Protein AF-A0A920F6B7-F1 (afdb_monomer)

Sequence (89 aa):
MQFKTARCRCVKDGGNFTAVRGYEGPSERNINFTQTWVRSYDGQFAKLSSLVKLVGDNKLTLRVGDSSSRRCPVAHRRLEAGGTEEGWF

Solvent-accessible surface area (backbone atoms only — not comparable to full-atom values): 5953 Å² total; per-residue (Å²): 145,77,83,83,69,67,71,65,73,77,53,58,76,63,31,81,45,74,25,77,79,66,63,83,74,84,71,62,64,66,31,48,79,43,67,44,54,75,77,80,51,66,89,47,56,72,63,53,54,51,54,55,50,34,39,76,68,69,76,42,86,86,85,82,71,95,83,53,88,92,41,52,75,56,54,49,53,40,44,75,74,76,42,89,72,79,75,86,134

Radius of gyration: 17.78 Å; Cα contacts (8 Å, |Δi|>4): 61; chains: 1; bounding box: 42×31×42 Å

Mean predicted aligned error: 11.3 Å

Nearest PDB structures (foldseek):
  8c82-assembly1_B  TM=3.270E-01  e=3.125E+00  Saccharomyces cerevisiae

Foldseek 3Di:
DPPAPPPCVVADQCEEDEDEPDDDDDCPRNYHYHYDYPVVCPPVVVVVVVVVVCVVVVVDDDDDADDDPVCVVVQVVQVVVPHRCPDDD

pLDDT: mean 73.53, std 16.56, range [28.7, 95.94]

Secondary struct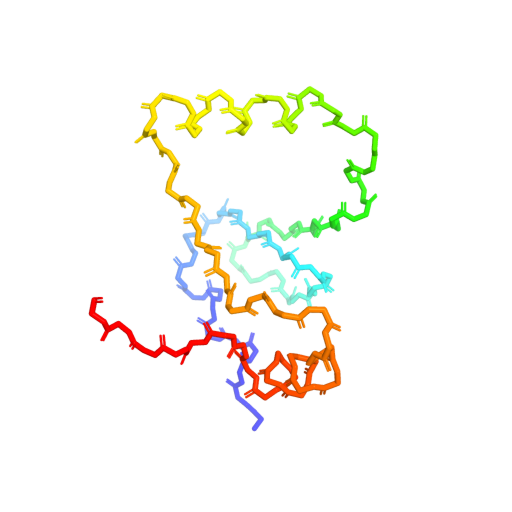ure (DSSP, 8-state):
---SSTTGGGSPTT-EEEEET-------TT-EEEEE-GGGGTT-HHHHHHHHHHHHTTSSPPP-----GGGHHHHHHHHHTT-------

Structure (mmCIF, N/CA/C/O backbone):
data_AF-A0A920F6B7-F1
#
_entry.id   AF-A0A920F6B7-F1
#
loop_
_atom_site.group_PDB
_atom_site.id
_atom_site.type_symbol
_atom_site.label_atom_id
_atom_site.label_alt_id
_atom_site.label_comp_id
_atom_site.label_asym_id
_atom_site.label_entity_id
_atom_site.label_seq_id
_atom_site.pdbx_PDB_ins_code
_atom_site.Cartn_x
_atom_site.Cartn_y
_atom_site.Cartn_z
_atom_site.occupancy
_atom_site.B_iso_or_equiv
_atom_site.auth_seq_id
_atom_site.auth_comp_id
_atom_site.auth_asym_id
_atom_site.auth_atom_id
_atom_site.pdbx_PDB_model_num
ATOM 1 N N . MET A 1 1 ? -27.539 -5.228 -11.345 1.00 30.98 1 MET A N 1
ATOM 2 C CA . MET A 1 1 ? -27.410 -4.335 -10.171 1.00 30.98 1 MET A CA 1
ATOM 3 C C . MET A 1 1 ? -27.452 -5.179 -8.888 1.00 30.98 1 MET A C 1
ATOM 5 O O . MET A 1 1 ? -28.471 -5.199 -8.230 1.00 30.98 1 MET A O 1
ATOM 9 N N . GLN A 1 2 ? -26.397 -5.955 -8.581 1.00 30.30 2 GLN A N 1
ATOM 10 C CA . GLN A 1 2 ? -26.371 -6.931 -7.456 1.00 30.30 2 GLN A CA 1
ATOM 11 C C . GLN A 1 2 ? -24.972 -7.088 -6.803 1.00 30.30 2 GLN A C 1
ATOM 13 O O . GLN A 1 2 ? -24.739 -8.003 -6.024 1.00 30.30 2 GLN A O 1
ATOM 18 N N . PHE A 1 3 ? -24.012 -6.194 -7.077 1.00 28.70 3 PHE A N 1
ATOM 19 C CA . PHE A 1 3 ? -22.625 -6.362 -6.601 1.00 28.70 3 PHE A CA 1
ATOM 20 C C . PHE A 1 3 ? -22.318 -5.746 -5.219 1.00 28.70 3 PHE A C 1
ATOM 22 O O . PHE A 1 3 ? -21.188 -5.855 -4.753 1.00 28.70 3 PHE A O 1
ATOM 29 N N . LYS A 1 4 ? -23.277 -5.094 -4.541 1.00 41.56 4 LYS A N 1
ATOM 30 C CA . LYS A 1 4 ? -22.977 -4.247 -3.363 1.00 41.56 4 LYS A CA 1
ATOM 31 C C . LYS A 1 4 ? -23.122 -4.919 -1.987 1.00 41.56 4 LYS A C 1
ATOM 33 O O . LYS A 1 4 ? -22.463 -4.486 -1.050 1.00 41.56 4 LYS A O 1
ATOM 38 N N . THR A 1 5 ? -23.881 -6.008 -1.853 1.00 41.34 5 THR A N 1
ATOM 39 C CA . THR A 1 5 ? -24.191 -6.603 -0.528 1.00 41.34 5 THR A CA 1
ATOM 40 C C . THR A 1 5 ? -23.409 -7.892 -0.228 1.00 41.34 5 THR A C 1
ATOM 42 O O . THR A 1 5 ? -23.326 -8.330 0.917 1.00 41.34 5 THR A O 1
ATOM 45 N N . ALA A 1 6 ? -22.787 -8.513 -1.236 1.00 45.75 6 ALA A N 1
ATOM 46 C CA . ALA A 1 6 ? -22.205 -9.852 -1.096 1.00 45.75 6 ALA A CA 1
ATOM 47 C C . ALA A 1 6 ? -20.926 -9.900 -0.236 1.00 45.75 6 ALA A C 1
ATOM 49 O O . ALA A 1 6 ? -20.697 -10.878 0.470 1.00 45.75 6 ALA A O 1
ATOM 50 N N . ARG A 1 7 ? -20.092 -8.849 -0.248 1.00 51.28 7 ARG A N 1
ATOM 51 C CA . ARG A 1 7 ? -18.744 -8.917 0.352 1.00 51.28 7 ARG A CA 1
ATOM 52 C C . ARG A 1 7 ? -18.738 -8.812 1.879 1.00 51.28 7 ARG A C 1
ATOM 54 O O . ARG A 1 7 ? -17.881 -9.399 2.531 1.00 51.28 7 ARG A O 1
ATOM 61 N N . CYS A 1 8 ? -19.712 -8.103 2.448 1.00 55.84 8 CYS A N 1
ATOM 62 C CA . CYS A 1 8 ? -19.818 -7.901 3.893 1.00 55.84 8 CYS A CA 1
ATOM 63 C C . CYS A 1 8 ? -20.270 -9.178 4.631 1.00 55.84 8 CYS A C 1
ATOM 65 O O . CYS A 1 8 ? -19.964 -9.360 5.804 1.00 55.84 8 CYS A O 1
ATOM 67 N N . ARG A 1 9 ? -20.933 -10.128 3.950 1.00 62.47 9 ARG A N 1
ATOM 68 C CA . ARG A 1 9 ? -21.369 -11.406 4.552 1.00 62.47 9 ARG A CA 1
ATOM 69 C C . ARG A 1 9 ? -20.222 -12.328 4.982 1.00 62.47 9 ARG A C 1
ATOM 71 O O . ARG A 1 9 ? -20.444 -13.181 5.829 1.00 62.47 9 ARG A O 1
ATOM 78 N N . CYS A 1 10 ? -19.01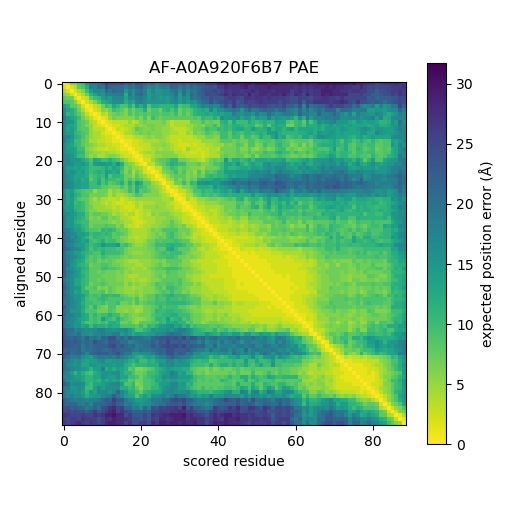0 -12.137 4.458 1.00 73.19 10 CYS A N 1
ATOM 79 C CA . CYS A 1 10 ? -17.835 -12.922 4.854 1.00 73.19 10 CYS A CA 1
ATOM 80 C C . CYS A 1 10 ? -17.112 -12.368 6.095 1.00 73.19 10 CYS A C 1
ATOM 82 O O . CYS A 1 10 ? -16.191 -13.007 6.600 1.00 73.19 10 CYS A O 1
ATOM 84 N N . VAL A 1 11 ? -17.485 -11.176 6.572 1.00 76.38 11 VAL A N 1
ATOM 85 C CA . VAL A 1 11 ? -16.872 -10.550 7.749 1.00 76.38 11 VAL A CA 1
ATOM 86 C C . VAL A 1 11 ? -17.632 -10.998 8.995 1.00 76.38 11 VAL A C 1
ATOM 88 O O . VAL A 1 11 ? -18.861 -10.909 9.040 1.00 76.38 11 VAL A O 1
ATOM 91 N N . LYS A 1 12 ? -16.895 -11.492 9.997 1.00 82.00 12 LYS A N 1
ATOM 92 C CA . LYS A 1 12 ? -17.454 -11.842 11.311 1.00 82.00 12 LYS A CA 1
ATOM 93 C C . LYS A 1 12 ? -18.079 -10.610 11.970 1.00 82.00 12 LYS A C 1
ATOM 95 O O . LYS A 1 12 ? -17.627 -9.489 11.739 1.00 82.00 12 LYS A O 1
ATOM 100 N N . ASP A 1 13 ? -19.074 -10.832 12.815 1.00 81.06 13 ASP A N 1
ATOM 101 C CA . ASP A 1 13 ? -19.729 -9.761 13.567 1.00 81.06 13 ASP A CA 1
ATOM 102 C C . ASP A 1 13 ? -18.713 -9.042 14.469 1.00 81.06 13 ASP A C 1
ATOM 104 O O . ASP A 1 13 ? -17.821 -9.674 15.038 1.00 81.06 13 ASP A O 1
ATOM 108 N N . GLY A 1 14 ? -18.789 -7.709 14.538 1.00 81.00 14 GLY A N 1
ATOM 109 C CA . GLY A 1 14 ? -17.759 -6.894 15.202 1.00 81.00 14 GLY A CA 1
ATOM 110 C C . GLY A 1 14 ? -16.424 -6.789 14.446 1.00 81.00 14 GLY A C 1
ATOM 111 O O . GLY A 1 14 ? -15.468 -6.210 14.959 1.00 81.00 14 GLY A O 1
ATOM 112 N N . GLY A 1 15 ? -16.318 -7.373 13.248 1.00 81.50 15 GLY A N 1
ATOM 113 C CA . GLY A 1 15 ? -15.109 -7.348 12.429 1.00 81.50 15 GLY A CA 1
ATOM 114 C C . GLY A 1 15 ? -14.836 -5.991 11.775 1.00 81.50 15 GLY A C 1
ATOM 115 O O . GLY A 1 15 ? -15.677 -5.095 11.762 1.00 81.50 15 GLY A O 1
ATOM 116 N N . ASN A 1 16 ? -13.647 -5.855 11.185 1.00 81.44 16 ASN A N 1
ATOM 117 C CA . ASN A 1 16 ? -13.239 -4.648 10.468 1.00 81.44 16 ASN A CA 1
ATOM 118 C C . ASN A 1 16 ? -13.346 -4.858 8.957 1.00 81.44 16 ASN A C 1
ATOM 120 O O . ASN A 1 16 ? -12.848 -5.851 8.422 1.00 81.44 16 ASN A O 1
ATOM 124 N N . PHE A 1 17 ? -13.946 -3.893 8.266 1.00 81.31 17 PHE A N 1
ATOM 125 C CA . PHE A 1 17 ? -13.950 -3.818 6.813 1.00 81.31 17 PHE A CA 1
ATOM 126 C C . PHE A 1 17 ? -13.298 -2.510 6.375 1.00 81.31 17 PHE A C 1
ATOM 128 O O . PHE A 1 17 ? -13.787 -1.424 6.686 1.00 81.31 17 PHE A O 1
ATOM 135 N N . THR A 1 18 ? -12.203 -2.610 5.624 1.00 80.88 18 THR A N 1
ATOM 136 C CA . THR A 1 18 ? -11.519 -1.437 5.078 1.00 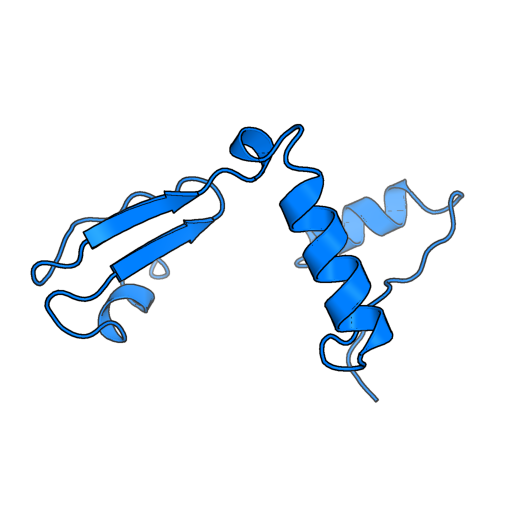80.88 18 THR A CA 1
ATOM 137 C C . THR A 1 18 ? -11.710 -1.369 3.572 1.00 80.88 18 THR A C 1
ATOM 139 O O . THR A 1 18 ? -11.227 -2.223 2.827 1.00 80.88 18 THR A O 1
ATOM 142 N N . ALA A 1 19 ? -12.393 -0.327 3.111 1.00 80.62 19 ALA A N 1
ATOM 143 C CA . ALA A 1 19 ? -12.522 -0.036 1.694 1.00 80.62 19 ALA A CA 1
ATOM 144 C C . ALA A 1 19 ? -11.313 0.756 1.185 1.00 80.62 19 ALA A C 1
ATOM 146 O O . ALA A 1 19 ? -11.006 1.842 1.681 1.00 80.62 19 ALA A O 1
ATOM 147 N N . VAL A 1 20 ? -10.674 0.253 0.131 1.00 73.50 20 VAL A N 1
ATOM 148 C CA . VAL A 1 20 ? -9.688 1.014 -0.645 1.00 73.50 20 VAL A CA 1
ATOM 149 C C . VAL A 1 20 ? -10.434 1.685 -1.801 1.00 73.50 20 VAL A C 1
ATOM 151 O O . VAL A 1 20 ? -11.096 0.992 -2.569 1.00 73.50 20 VAL A O 1
ATOM 154 N N . ARG A 1 21 ? -10.322 3.019 -1.923 1.00 70.50 21 ARG A N 1
ATOM 155 C CA . ARG A 1 21 ? -11.076 3.902 -2.857 1.00 70.50 21 ARG A CA 1
ATOM 156 C C . ARG A 1 21 ? -12.487 4.333 -2.416 1.00 70.50 21 ARG A C 1
ATOM 158 O O . ARG A 1 21 ? -13.335 4.599 -3.261 1.00 70.50 21 ARG A O 1
ATOM 165 N N . GLY A 1 22 ? -12.717 4.464 -1.108 1.00 66.50 22 GLY A N 1
ATOM 166 C CA . GLY A 1 22 ? -13.836 5.270 -0.593 1.00 66.50 22 GLY A CA 1
ATOM 167 C C . GLY A 1 22 ? -15.231 4.657 -0.746 1.00 66.50 22 GLY A C 1
ATOM 168 O O . GLY A 1 22 ? -16.210 5.390 -0.821 1.00 66.50 22 GLY A O 1
ATOM 169 N N . TYR A 1 23 ? -15.347 3.328 -0.812 1.00 70.62 23 TYR A N 1
ATOM 170 C CA . TYR A 1 23 ? -16.660 2.692 -0.698 1.00 70.62 23 TYR A CA 1
ATOM 171 C C . TYR A 1 23 ? -17.192 2.830 0.733 1.00 70.62 23 TYR A C 1
ATOM 173 O O . TYR A 1 23 ? -16.531 2.410 1.684 1.00 70.62 23 TYR A O 1
ATOM 181 N N . GLU A 1 24 ? -18.405 3.358 0.861 1.00 63.16 24 GLU A N 1
ATOM 182 C CA . GLU A 1 24 ? -19.176 3.383 2.099 1.00 63.16 24 GLU A CA 1
ATOM 183 C C . GLU A 1 24 ? -20.424 2.521 1.909 1.00 63.16 24 GLU A C 1
ATOM 185 O O . GLU A 1 24 ? -21.197 2.715 0.968 1.00 63.16 24 GLU A O 1
ATOM 190 N N . GLY A 1 25 ? -20.571 1.509 2.758 1.00 66.31 25 GLY A N 1
ATOM 191 C CA . GLY A 1 25 ? -21.730 0.624 2.781 1.00 66.31 25 GLY A CA 1
ATOM 192 C C . GLY A 1 25 ? -22.435 0.710 4.133 1.00 66.31 25 GLY A C 1
ATOM 193 O O . GLY A 1 25 ? -21.839 1.205 5.090 1.00 66.31 25 GLY A O 1
ATOM 194 N N . PRO A 1 26 ? -23.685 0.225 4.233 1.00 64.06 26 PRO A N 1
ATOM 195 C CA . PRO A 1 26 ? -24.382 0.169 5.511 1.00 64.06 26 PRO A CA 1
ATOM 196 C C . PRO A 1 26 ? -23.610 -0.715 6.501 1.00 64.06 26 PRO A C 1
ATOM 198 O O . PRO A 1 26 ? -23.158 -1.810 6.149 1.00 64.06 26 PRO A O 1
ATOM 201 N N . SER A 1 27 ? -23.467 -0.243 7.741 1.00 63.88 27 SER A N 1
ATOM 202 C CA . SER A 1 27 ? -22.854 -1.002 8.832 1.00 63.88 27 SER A CA 1
ATOM 203 C C . SER A 1 27 ? -23.824 -2.063 9.354 1.00 63.88 27 SER A C 1
ATOM 205 O O . SER A 1 27 ? -24.520 -1.900 10.353 1.00 63.88 27 SER A O 1
ATOM 207 N N . GLU A 1 28 ? -23.888 -3.1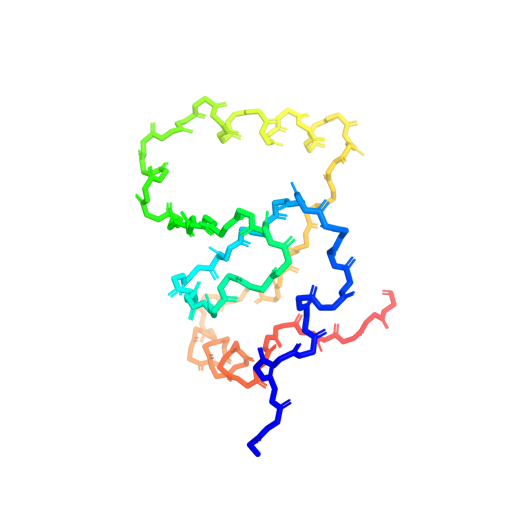93 8.660 1.00 69.00 28 GLU A N 1
ATOM 208 C CA . GLU A 1 28 ? -24.623 -4.361 9.138 1.00 69.00 28 GLU A CA 1
ATOM 209 C C . GLU A 1 28 ? -23.764 -5.145 10.150 1.00 69.00 28 GLU A C 1
ATOM 211 O O . GLU A 1 28 ? -22.555 -5.285 9.979 1.00 69.00 28 GLU A O 1
ATOM 216 N N . ARG A 1 29 ? -24.385 -5.677 11.214 1.00 71.75 29 ARG A N 1
ATOM 217 C CA . ARG A 1 29 ? -23.760 -6.594 12.197 1.00 71.75 29 ARG A CA 1
ATOM 218 C C . ARG A 1 29 ? -22.565 -6.032 12.995 1.00 71.75 29 ARG A C 1
ATOM 220 O O . ARG A 1 29 ? -21.602 -6.745 13.280 1.00 71.75 29 ARG A O 1
ATOM 227 N N . ASN A 1 30 ? -22.636 -4.753 13.378 1.00 74.62 30 ASN A N 1
ATOM 228 C CA . ASN A 1 30 ? -21.600 -4.066 14.167 1.00 74.62 30 ASN A CA 1
ATOM 229 C C . ASN A 1 30 ? -20.204 -4.096 13.506 1.00 74.62 30 ASN A C 1
ATOM 231 O O . ASN A 1 30 ? -19.180 -4.111 14.182 1.00 74.62 30 ASN A O 1
ATOM 235 N N . ILE A 1 31 ? -20.156 -4.161 12.175 1.00 79.44 31 ILE A N 1
ATOM 236 C CA . ILE A 1 31 ? -18.898 -4.148 11.429 1.00 79.44 31 ILE A CA 1
ATOM 237 C C . ILE A 1 31 ? -18.359 -2.719 11.396 1.00 79.44 31 ILE A C 1
ATOM 239 O O . ILE A 1 31 ? -19.065 -1.785 11.008 1.00 79.44 31 ILE A O 1
ATOM 243 N N . ASN A 1 32 ? -17.092 -2.556 11.773 1.00 78.06 32 ASN A N 1
ATOM 244 C CA . ASN A 1 32 ? -16.409 -1.274 11.700 1.00 78.06 32 ASN A CA 1
ATOM 245 C C . ASN A 1 32 ? -15.951 -1.020 10.260 1.00 78.06 32 ASN A C 1
ATOM 247 O O . ASN A 1 32 ? -15.036 -1.677 9.748 1.00 78.06 32 ASN A O 1
ATOM 251 N N . PHE A 1 33 ? -16.620 -0.075 9.603 1.00 78.88 33 PHE A N 1
ATOM 252 C CA . PHE A 1 33 ? -16.279 0.372 8.262 1.00 78.88 33 PHE A CA 1
ATOM 253 C C . PHE A 1 33 ? -15.259 1.501 8.327 1.00 78.88 33 PHE A C 1
ATOM 255 O O . PHE A 1 33 ? -15.521 2.580 8.848 1.00 78.88 33 PHE A O 1
ATOM 262 N N . THR A 1 34 ? -14.098 1.262 7.728 1.00 80.06 34 THR A N 1
ATOM 263 C CA . THR A 1 34 ? -13.050 2.269 7.563 1.00 80.06 34 THR A CA 1
ATOM 264 C C . THR A 1 34 ? -12.753 2.476 6.086 1.00 80.06 34 THR A C 1
ATOM 266 O O . THR A 1 34 ? -12.881 1.570 5.260 1.00 80.06 34 THR A O 1
ATOM 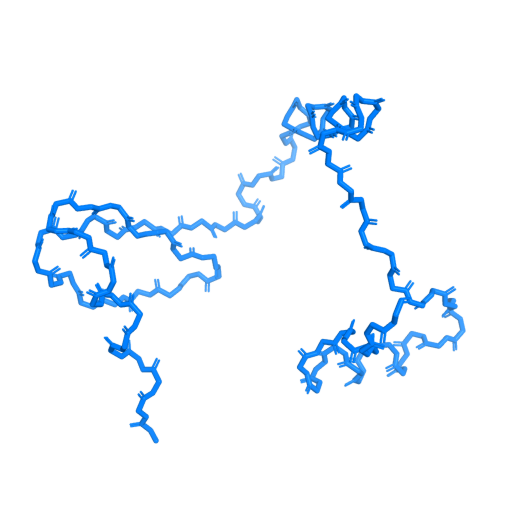269 N N . GLN A 1 35 ? -12.330 3.684 5.735 1.00 80.06 35 GLN A N 1
ATOM 270 C CA . GLN A 1 35 ? -11.891 4.006 4.385 1.00 80.06 35 GLN A CA 1
ATOM 271 C C . GLN A 1 35 ? -10.398 4.290 4.395 1.00 80.06 35 GLN A C 1
ATOM 273 O O . GLN A 1 35 ? -9.894 5.025 5.240 1.00 80.06 35 GLN A O 1
ATOM 278 N N . THR A 1 36 ? -9.686 3.713 3.434 1.00 81.44 36 THR A N 1
ATOM 279 C CA . THR A 1 36 ? -8.270 3.995 3.219 1.00 81.44 36 THR A CA 1
ATOM 280 C C . THR A 1 36 ? -8.081 4.611 1.842 1.00 81.44 36 THR A C 1
ATOM 282 O O . THR A 1 36 ? -8.357 3.997 0.806 1.00 81.44 36 THR A O 1
ATOM 285 N N . TRP A 1 37 ? -7.575 5.840 1.836 1.00 77.31 37 TRP A N 1
ATOM 286 C CA . TRP A 1 37 ? -7.173 6.548 0.632 1.00 77.31 37 TRP A CA 1
ATOM 287 C C . TRP A 1 37 ? -5.666 6.425 0.466 1.00 77.31 37 TRP A C 1
ATOM 289 O O . TRP A 1 37 ? -4.909 6.816 1.348 1.00 77.31 37 TRP A O 1
ATOM 299 N N . VAL A 1 38 ? -5.215 5.920 -0.684 1.00 80.56 38 VAL A N 1
ATOM 300 C CA . VAL A 1 38 ? -3.774 5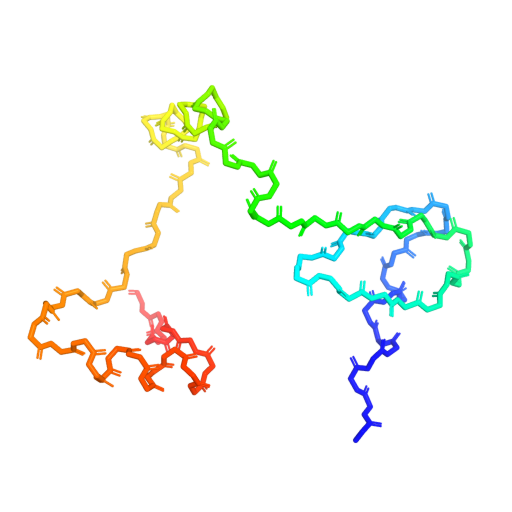.791 -0.971 1.00 80.56 38 VAL A CA 1
ATOM 301 C C . VAL A 1 38 ? -3.078 7.154 -0.894 1.00 80.56 38 VAL A C 1
ATOM 303 O O . VAL A 1 38 ? -1.970 7.251 -0.383 1.00 80.56 38 VAL A O 1
ATOM 306 N N . ARG A 1 39 ? -3.766 8.228 -1.309 1.00 80.50 39 ARG A N 1
ATOM 307 C CA . ARG A 1 39 ? -3.261 9.608 -1.215 1.00 80.50 39 ARG A CA 1
ATOM 308 C C . ARG A 1 39 ? -2.988 10.059 0.223 1.00 80.50 39 ARG A C 1
ATOM 310 O O . ARG A 1 39 ? -2.122 10.894 0.427 1.00 80.50 39 ARG A O 1
ATOM 317 N N . SER A 1 40 ? -3.661 9.487 1.221 1.00 82.50 40 SER A N 1
ATOM 318 C CA . SER A 1 40 ? -3.397 9.789 2.637 1.00 82.50 40 SER A CA 1
ATOM 319 C C . SER A 1 40 ? -2.063 9.225 3.141 1.00 82.50 40 SER A C 1
ATOM 321 O O . SER A 1 40 ? -1.678 9.492 4.274 1.00 82.50 40 SER A O 1
ATOM 323 N N . TYR A 1 41 ? -1.367 8.428 2.325 1.00 82.19 41 TYR A N 1
ATOM 324 C CA . TYR A 1 41 ? -0.047 7.875 2.627 1.00 82.19 41 TYR A CA 1
ATOM 325 C C . TYR A 1 41 ? 1.079 8.632 1.915 1.00 82.19 41 TYR A C 1
ATOM 327 O O . TYR A 1 41 ? 2.221 8.169 1.933 1.00 82.19 41 TYR A O 1
ATOM 335 N N . ASP A 1 42 ? 0.782 9.774 1.292 1.00 84.00 42 ASP A N 1
ATOM 336 C CA . ASP A 1 42 ? 1.810 10.625 0.701 1.00 84.00 42 ASP A CA 1
ATOM 337 C C . ASP A 1 42 ? 2.881 11.000 1.743 1.00 84.00 42 ASP A C 1
ATOM 339 O O . ASP A 1 42 ? 2.579 11.239 2.914 1.00 84.00 42 ASP A O 1
ATOM 343 N N . GLY A 1 43 ? 4.153 10.941 1.347 1.00 86.75 43 GLY A N 1
ATOM 344 C CA . GLY A 1 43 ? 5.294 11.176 2.241 1.00 86.75 43 GLY A CA 1
ATOM 345 C C . GLY A 1 43 ? 5.576 10.094 3.301 1.00 86.75 43 GLY A C 1
ATOM 346 O O . GLY A 1 43 ? 6.518 10.238 4.080 1.00 86.75 43 GLY A O 1
ATOM 347 N N . GLN A 1 44 ? 4.835 8.978 3.345 1.00 89.25 44 GLN A N 1
ATOM 348 C CA . GLN A 1 44 ? 5.069 7.877 4.299 1.00 89.25 44 GLN A CA 1
ATOM 349 C C . GLN A 1 44 ? 6.238 6.962 3.880 1.00 89.25 44 GLN A C 1
ATOM 351 O O . GLN A 1 44 ? 6.089 5.741 3.752 1.00 89.25 44 GLN A O 1
ATOM 356 N N . PHE A 1 45 ? 7.429 7.534 3.685 1.00 90.62 45 PHE A N 1
ATOM 357 C CA . PHE A 1 45 ? 8.609 6.820 3.179 1.00 90.62 45 PHE A CA 1
ATOM 358 C C . PHE A 1 45 ? 9.029 5.635 4.053 1.00 90.62 45 PHE A C 1
ATOM 360 O O . PHE A 1 45 ? 9.452 4.613 3.526 1.00 90.62 45 PHE A O 1
ATOM 367 N N . ALA A 1 46 ? 8.848 5.712 5.375 1.00 92.94 46 ALA A N 1
ATOM 368 C CA . ALA A 1 46 ? 9.161 4.601 6.274 1.00 92.94 46 ALA A CA 1
ATOM 369 C C . ALA A 1 46 ? 8.350 3.333 5.945 1.00 92.94 46 ALA A C 1
ATOM 371 O O . ALA A 1 46 ? 8.884 2.224 5.980 1.00 92.94 46 ALA A O 1
ATOM 372 N N . LYS A 1 47 ? 7.073 3.488 5.568 1.00 90.69 47 LYS A N 1
ATOM 373 C CA . LYS A 1 47 ? 6.220 2.363 5.158 1.00 90.69 47 LYS A CA 1
ATOM 374 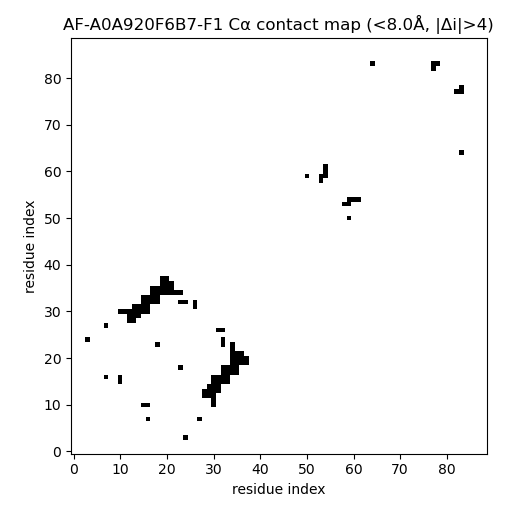C C . LYS A 1 47 ? 6.682 1.785 3.820 1.00 90.69 47 LYS A C 1
ATOM 376 O O . LYS A 1 47 ? 6.725 0.567 3.674 1.00 90.69 47 LYS A O 1
ATOM 381 N N . LEU A 1 48 ? 7.085 2.644 2.881 1.00 91.19 48 LEU A N 1
ATOM 382 C CA . LEU A 1 48 ? 7.652 2.217 1.601 1.00 91.19 48 LEU A CA 1
ATOM 383 C C . LEU A 1 48 ? 8.966 1.443 1.796 1.00 91.19 48 LEU A C 1
ATOM 385 O O . LEU A 1 48 ? 9.125 0.357 1.245 1.00 91.19 48 LEU A O 1
ATOM 389 N N . SER A 1 49 ? 9.870 1.944 2.638 1.00 93.56 49 SER A N 1
ATOM 390 C CA . SER A 1 49 ? 11.137 1.277 2.962 1.00 93.56 49 SER A CA 1
ATOM 391 C C . SER A 1 49 ? 10.931 -0.107 3.580 1.00 93.56 49 SER A C 1
ATOM 393 O O . SER A 1 49 ? 11.693 -1.030 3.296 1.00 93.56 49 SER A O 1
ATOM 395 N N . SER A 1 50 ? 9.883 -0.293 4.387 1.00 94.44 50 SER A N 1
ATOM 396 C CA . SER A 1 50 ? 9.521 -1.614 4.913 1.00 94.44 50 SER A CA 1
ATOM 397 C C . SER A 1 50 ? 9.102 -2.590 3.810 1.00 94.44 50 SER A C 1
ATOM 399 O O . SER A 1 50 ? 9.484 -3.756 3.864 1.00 94.44 50 SER A O 1
ATOM 401 N N . LEU A 1 51 ? 8.381 -2.130 2.780 1.00 92.94 51 LEU A N 1
ATOM 402 C CA . LEU A 1 51 ? 8.045 -2.969 1.622 1.00 92.94 51 LEU A CA 1
ATOM 403 C C . LEU A 1 51 ? 9.300 -3.378 0.842 1.00 92.94 51 LEU A C 1
ATOM 405 O O . LEU A 1 51 ? 9.421 -4.541 0.468 1.00 92.94 51 LEU A O 1
ATOM 409 N N . VAL A 1 52 ? 10.259 -2.463 0.659 1.00 93.56 52 VAL A N 1
ATOM 410 C CA . VAL A 1 52 ? 11.549 -2.770 0.012 1.00 93.56 52 VAL A CA 1
ATOM 411 C C . VAL A 1 52 ? 12.290 -3.877 0.765 1.00 93.56 52 VAL A C 1
ATOM 413 O O . VAL A 1 52 ? 12.763 -4.826 0.143 1.00 93.56 52 VAL A O 1
ATOM 416 N N . LYS A 1 53 ? 12.334 -3.807 2.103 1.00 95.25 53 LYS A N 1
ATOM 417 C CA . LYS A 1 53 ? 12.925 -4.871 2.930 1.00 95.25 53 LYS A CA 1
ATOM 418 C C . LYS A 1 53 ? 12.226 -6.215 2.730 1.00 95.25 53 LYS A C 1
ATOM 420 O O . LYS A 1 53 ? 12.902 -7.219 2.576 1.00 95.25 53 LYS A O 1
ATOM 425 N N . LEU A 1 54 ? 10.893 -6.245 2.683 1.00 95.12 54 LEU A N 1
ATOM 426 C CA . LEU A 1 54 ? 10.141 -7.492 2.480 1.00 95.12 54 LEU A CA 1
ATOM 427 C C . LEU A 1 54 ? 10.411 -8.140 1.117 1.00 95.12 54 LEU A C 1
ATOM 429 O O . LEU A 1 54 ? 10.431 -9.366 1.027 1.00 95.12 54 LEU A O 1
ATOM 433 N N . VAL A 1 55 ? 10.631 -7.337 0.074 1.00 95.38 55 VAL A N 1
ATOM 434 C CA . VAL A 1 55 ? 11.057 -7.845 -1.239 1.00 95.38 55 VAL A CA 1
ATOM 435 C C . VAL A 1 55 ? 12.475 -8.409 -1.156 1.00 95.38 55 VAL A C 1
ATOM 437 O O . VAL A 1 55 ? 12.703 -9.522 -1.619 1.00 95.38 55 VAL A O 1
ATOM 440 N N . GLY A 1 56 ? 13.407 -7.689 -0.520 1.00 94.12 56 GLY A N 1
ATOM 441 C CA . GLY A 1 56 ? 14.778 -8.171 -0.299 1.00 94.12 56 GLY A CA 1
ATOM 442 C C . GLY A 1 56 ? 14.838 -9.476 0.507 1.00 94.12 56 GLY A C 1
ATOM 443 O O . GLY A 1 56 ? 15.615 -10.369 0.186 1.00 94.12 56 GLY A O 1
ATOM 444 N N . ASP A 1 57 ? 13.949 -9.624 1.489 1.00 95.94 57 ASP A N 1
ATOM 445 C CA . ASP A 1 57 ? 13.767 -10.835 2.295 1.00 95.94 57 ASP A CA 1
ATOM 446 C C . ASP A 1 57 ? 13.043 -11.974 1.545 1.00 95.94 57 ASP A C 1
ATOM 448 O O . ASP A 1 57 ? 12.803 -13.028 2.131 1.00 95.94 57 ASP A O 1
ATOM 452 N N . ASN A 1 58 ? 12.637 -11.780 0.283 1.00 92.56 58 ASN A N 1
ATOM 453 C CA . ASN A 1 58 ? 11.800 -12.708 -0.493 1.00 92.56 58 ASN A CA 1
ATOM 454 C C . ASN A 1 58 ? 10.445 -13.054 0.164 1.00 92.56 58 ASN A C 1
ATOM 456 O O . ASN A 1 58 ? 9.829 -14.071 -0.147 1.00 92.56 58 ASN A O 1
ATOM 460 N N . LYS A 1 59 ? 9.942 -12.193 1.057 1.00 95.00 59 LYS A N 1
ATOM 461 C CA . LYS A 1 59 ? 8.622 -12.329 1.705 1.00 95.00 59 LYS A CA 1
ATOM 462 C C . LYS A 1 59 ? 7.498 -11.673 0.903 1.00 95.00 59 LYS A C 1
ATOM 464 O O . LYS A 1 59 ? 6.326 -11.872 1.214 1.00 95.00 59 LYS A O 1
ATOM 469 N N . LEU A 1 60 ? 7.847 -10.872 -0.105 1.00 92.88 60 LEU A N 1
ATOM 470 C CA . LEU A 1 60 ? 6.913 -10.195 -0.997 1.00 92.88 60 LEU A CA 1
ATOM 471 C C . LEU A 1 60 ? 7.369 -10.354 -2.451 1.00 92.88 60 LEU A C 1
ATOM 473 O O . LEU A 1 60 ? 8.421 -9.847 -2.833 1.00 92.88 60 LEU A O 1
ATOM 477 N N . THR A 1 61 ? 6.558 -11.014 -3.276 1.00 91.62 61 THR A N 1
ATOM 478 C CA . THR A 1 61 ? 6.815 -11.145 -4.717 1.00 91.62 61 THR A CA 1
ATOM 479 C C . THR A 1 61 ? 6.184 -9.980 -5.474 1.00 91.62 61 THR A C 1
ATOM 481 O O . THR A 1 61 ? 4.97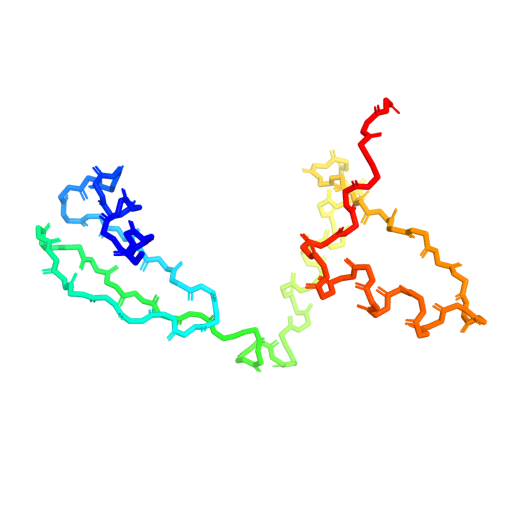1 -9.768 -5.410 1.00 91.62 61 THR A O 1
ATOM 484 N N . LEU A 1 62 ? 6.997 -9.230 -6.219 1.00 86.06 62 LEU A N 1
ATOM 485 C CA . LEU A 1 62 ? 6.515 -8.160 -7.088 1.00 86.06 62 LEU A CA 1
ATOM 486 C C . LEU A 1 62 ? 5.963 -8.738 -8.393 1.00 86.06 62 LEU A C 1
ATOM 488 O O . LEU A 1 62 ? 6.613 -9.556 -9.041 1.00 86.06 62 LEU A O 1
ATOM 492 N N . ARG A 1 63 ? 4.783 -8.270 -8.807 1.00 82.69 63 ARG A N 1
ATOM 493 C CA . ARG A 1 63 ? 4.237 -8.538 -10.141 1.00 82.69 63 ARG A CA 1
ATOM 494 C C . ARG A 1 63 ? 4.453 -7.318 -11.020 1.00 82.69 63 ARG A C 1
ATOM 496 O O . ARG A 1 63 ? 3.934 -6.244 -10.722 1.00 82.69 63 ARG A O 1
ATOM 503 N N . VAL A 1 64 ? 5.228 -7.492 -12.084 1.00 79.50 64 VAL A N 1
ATOM 504 C CA . VAL A 1 64 ? 5.542 -6.436 -13.048 1.00 79.50 64 VAL A CA 1
ATOM 505 C C . VAL A 1 64 ? 4.726 -6.691 -14.311 1.00 79.50 64 VAL A C 1
ATOM 507 O O . VAL A 1 64 ? 4.822 -7.763 -14.900 1.00 79.50 64 VAL A O 1
ATOM 510 N N . GLY A 1 65 ? 3.889 -5.728 -14.699 1.00 71.44 65 GLY A N 1
ATOM 511 C CA . GLY A 1 65 ? 3.165 -5.777 -15.972 1.00 71.44 65 GLY A CA 1
ATOM 512 C C . GLY A 1 65 ? 4.065 -5.423 -17.159 1.00 71.44 65 GLY A C 1
ATOM 513 O O . GLY A 1 65 ? 5.137 -4.841 -16.981 1.00 71.44 65 GLY A O 1
ATOM 514 N N . ASP A 1 66 ? 3.612 -5.735 -18.375 1.00 69.50 66 ASP A N 1
ATOM 515 C CA . ASP A 1 66 ? 4.314 -5.365 -19.610 1.00 69.50 66 ASP A CA 1
ATOM 516 C C . ASP A 1 66 ? 4.540 -3.843 -19.669 1.00 69.50 66 ASP A C 1
ATOM 518 O O . ASP A 1 66 ? 3.594 -3.049 -19.673 1.00 69.50 66 ASP A O 1
ATOM 522 N N . SER A 1 67 ? 5.809 -3.435 -19.677 1.00 64.75 67 SER A N 1
ATOM 523 C CA . SER A 1 67 ? 6.216 -2.034 -19.626 1.00 64.75 67 SER A CA 1
ATOM 524 C C . SER A 1 67 ? 6.972 -1.666 -20.896 1.00 64.75 67 SER A C 1
ATOM 526 O O . SER A 1 67 ? 8.172 -1.870 -21.042 1.00 64.75 67 SER A O 1
ATOM 528 N N . SER A 1 68 ? 6.260 -1.053 -21.839 1.00 60.53 68 SER A N 1
ATOM 529 C CA . SER A 1 68 ? 6.906 -0.275 -22.893 1.00 60.53 68 SER A CA 1
ATOM 530 C C . SER A 1 68 ? 6.334 1.136 -22.908 1.00 60.53 68 SER A C 1
ATOM 532 O O . SER A 1 68 ? 5.138 1.353 -23.101 1.00 60.53 68 SER A O 1
ATOM 534 N N . SER A 1 69 ? 7.210 2.122 -22.701 1.00 62.72 69 SER A N 1
ATOM 535 C CA . SER A 1 69 ? 6.871 3.553 -22.631 1.00 62.72 69 SER A CA 1
ATOM 536 C C . SER A 1 69 ? 6.128 4.051 -23.879 1.00 62.72 69 SER A C 1
ATOM 538 O O . SER A 1 69 ? 5.249 4.905 -23.792 1.00 62.72 69 SER A O 1
ATOM 540 N N . ARG A 1 70 ? 6.403 3.445 -25.040 1.00 62.47 70 ARG A N 1
ATOM 541 C CA . ARG A 1 70 ? 5.724 3.709 -26.320 1.00 62.47 70 ARG A CA 1
ATOM 542 C C . ARG A 1 70 ? 4.292 3.163 -26.413 1.00 62.47 70 ARG A C 1
ATOM 544 O O . ARG A 1 70 ? 3.584 3.504 -27.355 1.00 62.47 70 ARG A O 1
ATOM 551 N N . ARG A 1 71 ? 3.846 2.332 -25.464 1.00 68.38 71 ARG A N 1
ATOM 552 C CA . ARG A 1 71 ? 2.513 1.702 -25.443 1.00 68.38 71 ARG A CA 1
ATOM 553 C C . ARG A 1 71 ? 1.610 2.237 -24.331 1.00 68.38 71 ARG A C 1
ATOM 555 O O . ARG A 1 71 ? 0.611 1.600 -24.016 1.00 68.38 71 ARG A O 1
ATOM 562 N N . CYS A 1 72 ? 1.905 3.413 -23.770 1.00 72.12 72 CYS A N 1
ATOM 563 C CA . CYS A 1 72 ? 1.101 4.031 -22.707 1.00 72.12 72 CYS A CA 1
ATOM 564 C C . CYS A 1 72 ? -0.424 4.052 -23.003 1.00 72.12 72 CYS A C 1
ATOM 566 O O . CYS A 1 72 ? -1.194 3.605 -22.152 1.00 72.12 72 CYS A O 1
ATOM 568 N N . PRO A 1 73 ? -0.897 4.407 -24.221 1.00 78.56 73 PRO A N 1
ATOM 569 C CA . PRO A 1 73 ? -2.334 4.375 -24.531 1.00 78.56 73 PRO A CA 1
ATOM 570 C C . PRO A 1 73 ? -2.943 2.963 -24.567 1.00 78.56 73 PRO A C 1
ATOM 572 O O . PRO A 1 73 ? -4.143 2.790 -24.354 1.00 78.56 73 PRO A O 1
ATOM 575 N N . VAL A 1 74 ? -2.136 1.946 -24.881 1.00 75.62 74 VAL A N 1
ATOM 576 C CA . VAL A 1 74 ? -2.556 0.536 -24.912 1.00 75.62 74 VAL A CA 1
ATOM 577 C C . VAL A 1 74 ? -2.578 -0.033 -23.496 1.00 75.62 74 VAL A C 1
ATOM 579 O O . VAL A 1 74 ? -3.544 -0.692 -23.123 1.00 75.62 74 VAL A O 1
ATOM 582 N N . ALA A 1 75 ? -1.564 0.280 -22.686 1.00 77.25 75 ALA A N 1
ATOM 583 C CA . ALA A 1 75 ? -1.520 -0.072 -21.271 1.00 77.25 75 ALA A CA 1
ATOM 584 C C . ALA A 1 75 ? -2.708 0.534 -20.505 1.00 77.25 75 ALA A C 1
ATOM 586 O O . ALA A 1 75 ? -3.366 -0.172 -19.746 1.00 77.25 75 ALA A O 1
ATOM 587 N N . HIS A 1 76 ? -3.048 1.801 -20.770 1.00 78.25 76 HIS A N 1
ATOM 588 C CA . HIS A 1 76 ? -4.217 2.445 -20.170 1.00 78.25 76 HIS A CA 1
ATOM 589 C C . HIS A 1 76 ? -5.520 1.720 -20.540 1.00 78.25 76 HIS A C 1
ATOM 591 O O . HIS A 1 76 ? -6.259 1.317 -19.649 1.00 78.25 76 HIS A O 1
ATOM 597 N N . ARG A 1 77 ? -5.759 1.439 -21.832 1.00 79.56 77 ARG A N 1
ATOM 598 C CA . ARG A 1 77 ? -6.946 0.678 -22.271 1.00 79.56 77 ARG A CA 1
ATOM 599 C C . ARG A 1 77 ? -7.055 -0.708 -21.628 1.00 79.56 77 ARG A C 1
ATOM 601 O O . ARG A 1 77 ? -8.156 -1.125 -21.292 1.00 79.56 77 ARG A O 1
ATOM 608 N N . ARG A 1 78 ? -5.936 -1.414 -21.443 1.00 74.12 78 ARG A N 1
ATOM 609 C CA . ARG A 1 78 ? -5.908 -2.725 -20.769 1.00 74.12 78 ARG A CA 1
ATOM 610 C C . ARG A 1 78 ? -6.266 -2.624 -19.284 1.00 74.12 78 ARG A C 1
ATOM 612 O O . ARG A 1 78 ? -7.007 -3.460 -18.779 1.00 74.12 78 ARG A O 1
ATOM 619 N N . LEU A 1 79 ? -5.782 -1.593 -18.591 1.00 75.88 79 LEU A N 1
ATOM 620 C CA . LEU A 1 79 ? -6.139 -1.355 -17.190 1.00 75.88 79 LEU A CA 1
ATOM 621 C C . LEU A 1 79 ? -7.620 -0.992 -17.027 1.00 75.88 79 LEU A C 1
ATOM 623 O O . LEU A 1 79 ? -8.272 -1.528 -16.134 1.00 75.88 79 LEU A O 1
ATOM 627 N N . GLU A 1 80 ? -8.161 -0.150 -17.911 1.00 77.25 80 GLU A N 1
ATOM 628 C CA . GLU A 1 80 ? -9.588 0.209 -17.909 1.00 77.25 80 GLU A CA 1
ATOM 629 C C . GLU A 1 80 ? -10.498 -0.996 -18.199 1.00 77.25 80 GLU A C 1
ATOM 631 O O . GLU A 1 80 ? -11.595 -1.095 -17.655 1.00 77.25 80 GLU A O 1
ATOM 636 N N . ALA A 1 81 ? -10.033 -1.957 -19.004 1.00 75.88 81 ALA A N 1
ATOM 637 C CA . ALA A 1 81 ? -10.770 -3.180 -19.323 1.00 75.88 81 ALA A CA 1
ATOM 638 C C . ALA A 1 81 ? -10.830 -4.213 -18.175 1.00 75.88 81 ALA A C 1
ATOM 640 O O . ALA A 1 81 ? -11.437 -5.267 -18.349 1.00 75.88 81 ALA A O 1
ATOM 641 N N . GLY A 1 82 ? -10.232 -3.931 -17.012 1.00 66.56 82 GLY A N 1
ATOM 642 C CA . GLY A 1 82 ? -10.267 -4.826 -15.848 1.00 66.56 82 GLY A CA 1
ATOM 643 C C . GLY A 1 82 ? -8.899 -5.257 -15.321 1.00 66.56 82 GLY A C 1
ATOM 644 O O . GLY A 1 82 ? -8.847 -5.964 -14.319 1.00 66.56 82 GLY A O 1
ATOM 645 N N . GLY A 1 83 ? -7.803 -4.787 -1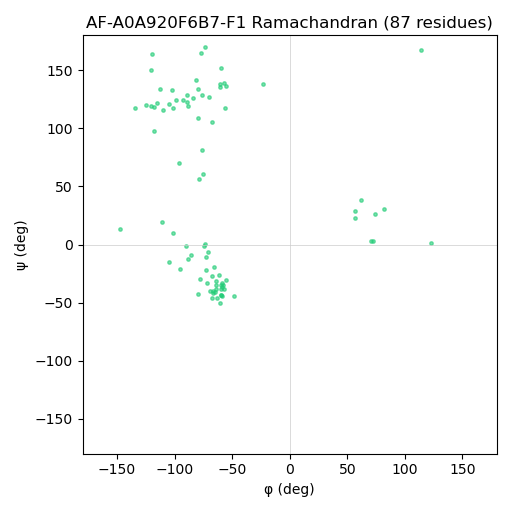5.924 1.00 61.09 83 GLY A N 1
ATOM 646 C CA . GLY A 1 83 ? -6.448 -4.970 -15.400 1.00 61.09 83 GLY A CA 1
ATOM 647 C C . GLY A 1 83 ? -5.543 -5.852 -16.260 1.00 61.09 83 GLY A C 1
ATOM 648 O O . GLY A 1 83 ? -5.974 -6.537 -17.181 1.00 61.09 83 GLY A O 1
ATOM 649 N N . THR A 1 84 ? -4.246 -5.815 -15.945 1.00 56.66 84 THR A N 1
ATOM 650 C CA . THR A 1 84 ? -3.171 -6.623 -16.550 1.00 56.66 84 THR A CA 1
ATOM 651 C C . THR A 1 84 ? -3.196 -8.067 -16.044 1.00 56.66 84 THR A C 1
ATOM 653 O O . THR A 1 84 ? -2.236 -8.532 -15.434 1.00 56.66 84 THR A O 1
ATOM 656 N N . GLU A 1 85 ? -4.297 -8.774 -16.277 1.00 57.09 85 GLU A N 1
ATOM 657 C CA . GLU A 1 85 ? -4.331 -10.235 -16.186 1.00 57.09 85 GLU A CA 1
ATOM 658 C C . GLU A 1 85 ? -4.135 -10.818 -17.590 1.00 57.09 85 GLU A C 1
ATOM 660 O O . GLU A 1 85 ? -5.047 -11.369 -18.198 1.00 57.09 85 GLU A O 1
ATOM 665 N N . GLU A 1 86 ? -2.919 -10.681 -18.128 1.00 44.53 86 GLU A N 1
ATOM 666 C CA . GLU A 1 86 ? -2.429 -11.705 -19.053 1.00 44.53 86 GLU A CA 1
ATOM 667 C C . GLU A 1 86 ? -2.240 -12.946 -18.158 1.00 44.53 86 GLU A C 1
ATOM 669 O O . GLU A 1 86 ? -1.400 -12.954 -17.254 1.00 44.53 86 GLU A O 1
ATOM 674 N N . GLY A 1 87 ? -3.150 -13.912 -18.291 1.00 37.84 87 GLY A N 1
ATOM 675 C CA . GLY A 1 87 ? -3.225 -15.101 -17.449 1.00 37.84 87 GLY A CA 1
ATOM 676 C C . GLY A 1 87 ? -1.932 -15.923 -17.454 1.00 37.84 87 GLY A C 1
ATOM 677 O O . GLY A 1 87 ? -1.300 -16.109 -18.487 1.00 37.84 87 GLY A O 1
ATOM 678 N N . TRP A 1 88 ? -1.586 -16.391 -16.257 1.00 42.00 88 TRP A N 1
ATOM 679 C CA . TRP A 1 88 ? -0.543 -17.342 -15.860 1.00 42.00 88 TRP A CA 1
ATOM 680 C C . TRP A 1 88 ? -0.036 -18.338 -16.917 1.00 42.00 88 TRP A C 1
ATOM 682 O O . TRP A 1 88 ? -0.845 -19.010 -17.552 1.00 42.00 88 TRP A O 1
ATOM 692 N N . PHE A 1 89 ? 1.290 -18.540 -16.950 1.00 35.56 89 PHE A N 1
ATOM 693 C CA . PHE A 1 89 ? 1.972 -19.673 -16.294 1.00 35.56 89 PHE A CA 1
ATOM 694 C C . PHE A 1 89 ? 3.300 -19.209 -15.686 1.00 35.56 89 PHE A C 1
ATOM 696 O O . PHE A 1 89 ? 3.942 -18.325 -16.297 1.00 35.56 89 PHE A O 1
#